Protein AF-Q2RUF2-F1 (afdb_monomer)

Solvent-accessible surface area (backbone atoms only — not comparable to full-atom values): 8646 Å² total; per-residue (Å²): 132,85,83,73,57,68,64,77,56,49,25,61,49,25,42,49,51,29,51,50,52,52,51,48,54,54,50,54,51,54,49,26,74,74,74,46,52,72,68,50,41,19,52,51,33,41,52,49,48,72,43,43,66,62,43,49,51,24,43,50,48,18,51,54,45,45,52,63,65,34,73,84,52,70,94,70,40,59,68,56,50,51,52,50,51,51,43,50,47,48,42,62,72,45,41,49,56,37,34,54,52,45,20,57,30,29,70,68,69,45,84,45,73,67,43,55,54,45,49,53,48,38,54,52,53,49,51,50,39,50,53,54,51,51,50,56,50,51,60,50,52,56,47,58,54,48,55,56,49,59,74,67,56,67,87,79,83,78,122

pLDDT: mean 86.15, std 14.42, range [39.19, 98.62]

Secondary structure (DSSP, 8-state):
-----THHHHHHHHHHHHHHHHHHHHHHHHHHHHH--HHHHHHHHHHHHHHHHHHHHHHHHHHHHHHHHHTT--TTHHHHHHHHHHHHHHIIIIIHHHHHHHHHHHHTT---HHHHHHHHHHHHHHHHHHHHHHHHHHHHHHHHHHHHHHTTS-GGGG-

Organism: Rhodospirillum rubrum (strain ATCC 11170 / ATH 1.1.1 / DSM 467 / LMG 4362 / NCIMB 8255 / S1) (NCBI:txid269796)

Radius of gyration: 19.68 Å; Cα contacts (8 Å, |Δi|>4): 108; chains: 1; bounding box: 59×32×52 Å

Mean predicted aligned error: 6.96 Å

Nearest PDB structures (foldseek):
  8tn1-assembly1_B  TM=7.640E-01  e=6.606E-02  synthetic construct
  8tn6-assembly1_C  TM=7.753E-01  e=7.651E-02  synthetic construct
  6egc-assembly1_A  TM=7.207E-01  e=4.685E-01  synthetic construct
  8uao-assembly1_B  TM=4.780E-01  e=1.846E+00  synthetic construct
  3ma9-assembly1_A  TM=4.553E-01  e=4.682E+00  Human immunodeficiency virus 1

Foldseek 3Di:
DDCPDVLVVLQCVLLVVLLVLLVCLLVLQVCCVVPNDLVSNLVSLVVNLVCLVVSCVSLVSNLVSVVVVCVVPPDPVVVLVVLSVLLVCLCPVQQNVLSVVLNVCSVVSNPDPVNVVSSVSNSVSSVSSSVSSVVSVVVVVVVVVVVVVVVVDDPPPPD

Sequence (159 aa):
MSHRSPLHRLHPLAGGLGLVTIVVFQLATVLVEAFGLPADIAAVKVAILWSLPVLILFLAGAGASGARLSQANQDMSALKAARMKVVAGNGLLILVPAAFFLAWKAEAQAFDFWFYAVQAVELGAGAVNLVLLARNMRDGLARTGRRQREAMTPPEALS

Structure (mmCIF, N/CA/C/O backbone):
data_AF-Q2RUF2-F1
#
_entry.id   AF-Q2RUF2-F1
#
loop_
_atom_site.group_PDB
_atom_site.id
_atom_site.type_symbol
_atom_site.label_atom_id
_atom_site.label_alt_id
_atom_site.label_comp_id
_atom_site.label_asym_id
_atom_site.label_entity_id
_atom_site.label_seq_id
_atom_site.pdbx_PDB_ins_code
_atom_site.Cartn_x
_atom_si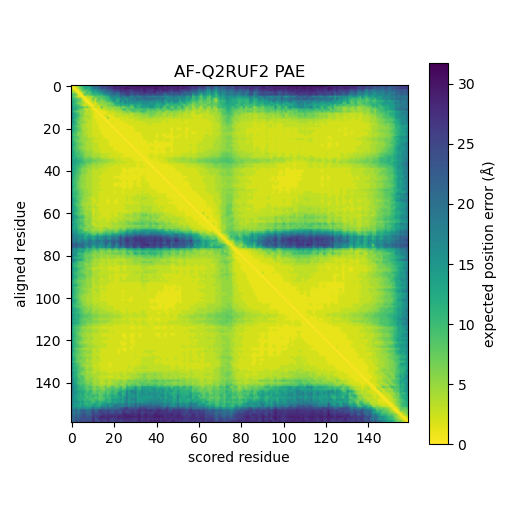te.Cartn_y
_atom_site.Cartn_z
_atom_site.occupancy
_atom_site.B_iso_or_equiv
_atom_site.auth_seq_id
_atom_site.auth_comp_id
_atom_site.auth_asym_id
_atom_site.auth_atom_id
_atom_site.pdbx_PDB_model_num
ATOM 1 N N . MET A 1 1 ? -9.994 19.279 33.482 1.00 39.19 1 MET A N 1
ATOM 2 C CA . MET A 1 1 ? -9.223 18.927 32.267 1.00 39.19 1 MET A CA 1
ATOM 3 C C . MET A 1 1 ? -9.237 17.411 32.106 1.00 39.19 1 MET A C 1
ATOM 5 O O . MET A 1 1 ? -8.562 16.728 32.861 1.00 39.19 1 MET A O 1
ATOM 9 N N . SER A 1 2 ? -10.061 16.849 31.214 1.00 43.84 2 SER A N 1
ATOM 10 C CA . SER A 1 2 ? -10.127 15.387 31.054 1.00 43.84 2 SER A CA 1
ATOM 11 C C . SER A 1 2 ? -8.822 14.870 30.435 1.00 43.84 2 SER A C 1
ATOM 13 O O . SER A 1 2 ? -8.553 15.161 29.264 1.00 43.84 2 SER A O 1
ATOM 15 N N . HIS A 1 3 ? -8.030 14.102 31.186 1.00 42.03 3 HIS A N 1
ATOM 16 C CA . HIS A 1 3 ? -6.896 13.337 30.661 1.00 42.03 3 HIS A CA 1
ATOM 17 C C . HIS A 1 3 ? -7.425 12.272 29.682 1.00 42.03 3 HIS A C 1
ATOM 19 O O . HIS A 1 3 ? -7.683 11.129 30.048 1.00 42.03 3 HIS A O 1
ATOM 25 N N . ARG A 1 4 ? -7.644 12.642 28.414 1.00 56.28 4 ARG A N 1
ATOM 26 C CA . ARG A 1 4 ? -7.881 11.652 27.355 1.00 56.28 4 ARG A CA 1
ATOM 27 C C . ARG A 1 4 ? -6.576 10.878 27.170 1.00 56.28 4 ARG A C 1
ATOM 29 O O . ARG A 1 4 ? -5.545 11.486 26.891 1.00 56.28 4 ARG A O 1
ATOM 36 N N . SER A 1 5 ? -6.619 9.562 27.359 1.00 62.22 5 SER A N 1
ATOM 37 C CA . SER A 1 5 ? -5.443 8.695 27.254 1.00 62.22 5 SER A CA 1
ATOM 38 C C . SER A 1 5 ? -4.756 8.843 25.882 1.00 62.22 5 SER A C 1
ATOM 40 O O . SER A 1 5 ? -5.439 9.044 24.868 1.00 62.22 5 SER A O 1
ATOM 42 N N . PRO A 1 6 ? -3.414 8.728 25.803 1.00 65.75 6 PRO A N 1
ATOM 43 C CA . PRO A 1 6 ? -2.666 8.880 24.547 1.00 65.75 6 PRO A CA 1
ATOM 44 C C . PRO A 1 6 ? -3.155 7.924 23.446 1.00 65.75 6 PRO A C 1
ATOM 46 O O . PRO A 1 6 ? -3.143 8.271 22.266 1.00 65.75 6 PRO A O 1
ATOM 49 N N . LEU A 1 7 ? -3.702 6.765 23.827 1.00 63.56 7 LEU A N 1
ATOM 50 C CA . LEU A 1 7 ? -4.296 5.768 22.930 1.00 63.56 7 LEU A CA 1
ATOM 51 C C . LEU A 1 7 ? -5.409 6.329 22.031 1.00 63.56 7 LEU A C 1
ATOM 53 O O . LEU A 1 7 ? -5.505 5.942 20.867 1.00 63.56 7 LEU A O 1
ATOM 57 N N . HIS A 1 8 ? -6.214 7.273 22.528 1.00 66.31 8 HIS A N 1
ATOM 58 C CA . HIS A 1 8 ? -7.322 7.849 21.761 1.00 66.31 8 HIS A CA 1
ATOM 59 C C . HIS A 1 8 ? -6.851 8.827 20.666 1.00 66.31 8 HIS A C 1
ATOM 61 O O . HIS A 1 8 ? -7.604 9.125 19.739 1.00 66.31 8 HIS A O 1
ATOM 67 N N . ARG A 1 9 ? -5.611 9.330 20.760 1.00 68.56 9 ARG A N 1
ATOM 68 C CA . ARG A 1 9 ? -4.967 10.159 19.723 1.00 68.56 9 ARG A CA 1
ATOM 69 C C . ARG A 1 9 ? -4.118 9.315 18.775 1.00 68.56 9 ARG A C 1
ATOM 71 O O . ARG A 1 9 ? -4.143 9.540 17.571 1.00 68.56 9 ARG A O 1
ATOM 78 N N . LEU A 1 10 ? -3.418 8.315 19.311 1.00 69.94 10 LEU A N 1
ATOM 79 C CA . LEU A 1 10 ? -2.533 7.440 18.540 1.00 69.94 10 LEU A CA 1
ATOM 80 C C . LEU A 1 10 ? -3.296 6.545 17.553 1.00 69.94 10 LEU A C 1
ATOM 82 O O . LEU A 1 10 ? -2.815 6.333 16.445 1.00 69.94 10 LEU A O 1
ATOM 86 N N . HIS A 1 11 ? -4.492 6.061 17.911 1.00 78.56 11 HIS A N 1
ATOM 87 C CA . HIS A 1 11 ? -5.291 5.203 17.028 1.00 78.56 11 HIS A CA 1
ATOM 88 C C . HIS A 1 11 ? -5.681 5.865 15.687 1.00 78.56 11 HIS A C 1
ATOM 90 O O . HIS A 1 11 ? -5.357 5.300 14.639 1.00 78.56 11 HIS A O 1
ATOM 96 N N . PRO A 1 12 ? -6.352 7.038 15.668 1.00 78.38 12 PRO A N 1
ATOM 97 C CA . PRO A 1 12 ? -6.721 7.688 14.410 1.00 78.38 12 PRO A CA 1
ATOM 98 C C . PRO A 1 12 ? -5.501 8.173 13.620 1.00 78.38 12 PRO A C 1
ATOM 100 O O . PRO A 1 12 ? -5.535 8.129 12.394 1.00 78.38 12 PRO A O 1
ATOM 103 N N . LEU A 1 13 ? -4.416 8.575 14.294 1.00 82.62 13 LEU A N 1
ATOM 104 C CA . LEU A 1 13 ? -3.170 8.966 13.629 1.00 82.62 13 LEU A CA 1
ATOM 105 C C . LEU A 1 13 ? -2.515 7.783 12.911 1.00 82.62 13 LEU A C 1
ATOM 107 O O . LEU A 1 13 ? -2.260 7.874 11.717 1.00 82.62 13 LEU A O 1
ATOM 111 N N . ALA A 1 14 ? -2.297 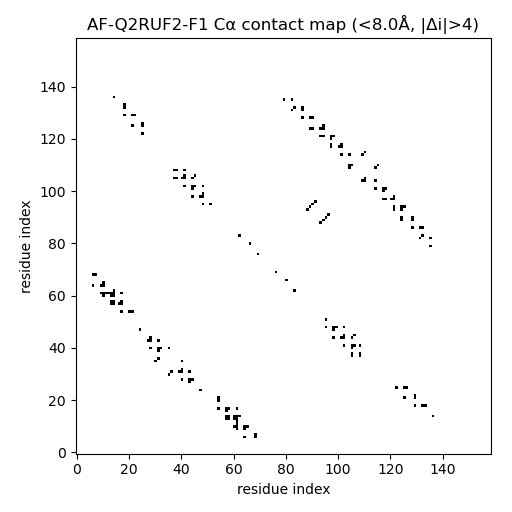6.659 13.598 1.00 83.38 14 ALA A N 1
ATOM 112 C CA . ALA A 1 14 ? -1.677 5.479 12.994 1.00 83.38 14 ALA A CA 1
ATOM 113 C C . ALA A 1 14 ? -2.521 4.920 11.835 1.00 83.38 14 ALA A C 1
ATOM 115 O O . ALA A 1 14 ? -1.989 4.594 10.776 1.00 83.38 14 ALA A O 1
ATOM 116 N N . GLY A 1 15 ? -3.847 4.858 12.014 1.00 84.88 15 GLY A N 1
ATOM 117 C CA . GLY A 1 15 ? -4.760 4.400 10.965 1.00 84.88 15 GLY A CA 1
ATOM 118 C C . GLY A 1 15 ? -4.802 5.341 9.759 1.00 84.88 15 GLY A C 1
ATOM 119 O O . GLY A 1 15 ? -4.778 4.874 8.622 1.00 84.88 15 GLY A O 1
ATOM 120 N N . GLY A 1 16 ? -4.828 6.655 10.003 1.00 88.94 16 GLY A N 1
ATOM 121 C CA . GLY A 1 16 ? -4.809 7.672 8.953 1.00 88.94 16 GLY A CA 1
ATOM 122 C C . GLY A 1 16 ? -3.500 7.674 8.167 1.00 88.94 16 GLY A C 1
ATOM 123 O O . GLY A 1 16 ? -3.536 7.645 6.941 1.00 88.94 16 GLY A O 1
ATOM 124 N N . LEU A 1 17 ? -2.356 7.629 8.858 1.00 91.19 17 LEU A N 1
ATOM 125 C CA . LEU A 1 17 ? -1.038 7.557 8.223 1.00 91.19 17 LEU A CA 1
ATOM 126 C C . LEU A 1 17 ? -0.900 6.300 7.364 1.00 91.19 17 LEU A C 1
ATOM 128 O O . LEU A 1 17 ? -0.525 6.408 6.202 1.00 91.19 17 LEU A O 1
ATOM 132 N N . GLY A 1 18 ? -1.291 5.131 7.882 1.00 91.94 18 GLY A N 1
ATOM 133 C CA . GLY A 1 18 ? -1.267 3.892 7.102 1.00 91.94 18 GLY A CA 1
ATOM 134 C C . GLY A 1 18 ? -2.126 3.968 5.834 1.00 91.94 18 GLY A C 1
ATOM 135 O O . GLY A 1 18 ? -1.688 3.544 4.766 1.00 91.94 18 GLY A O 1
ATOM 136 N N . LEU A 1 19 ? -3.326 4.555 5.920 1.00 92.94 19 LEU A N 1
ATOM 137 C CA . LEU A 1 19 ? -4.197 4.744 4.757 1.00 92.94 19 LEU A CA 1
ATOM 138 C C . LEU A 1 19 ? -3.581 5.697 3.723 1.00 92.94 19 LEU A C 1
ATOM 140 O O . LEU A 1 19 ? -3.582 5.380 2.536 1.00 92.94 19 LEU A O 1
ATOM 144 N N . VAL A 1 20 ? -3.043 6.838 4.164 1.00 95.38 20 VAL A N 1
ATOM 145 C CA . VAL A 1 20 ? -2.386 7.814 3.280 1.00 95.38 20 VAL A CA 1
ATOM 146 C C . VAL A 1 20 ? -1.186 7.183 2.581 1.00 95.38 20 VAL A C 1
ATOM 148 O O . VAL A 1 20 ? -1.061 7.319 1.369 1.00 95.38 20 VAL A O 1
ATOM 151 N N . THR A 1 21 ? -0.348 6.437 3.302 1.00 94.88 21 THR A N 1
ATOM 152 C CA . THR A 1 21 ? 0.795 5.729 2.710 1.00 94.88 21 THR A CA 1
ATOM 153 C C . THR A 1 21 ? 0.357 4.752 1.615 1.00 94.88 21 THR A C 1
ATOM 155 O O . THR A 1 21 ? 0.948 4.752 0.539 1.00 94.88 21 THR A O 1
ATOM 158 N N . ILE A 1 22 ? -0.712 3.975 1.829 1.00 94.69 22 ILE A N 1
ATOM 159 C CA . ILE A 1 22 ? -1.242 3.057 0.801 1.00 94.69 22 ILE A CA 1
ATOM 160 C C . ILE A 1 22 ? -1.747 3.821 -0.426 1.00 94.69 22 ILE A C 1
ATOM 162 O O . ILE A 1 22 ? -1.481 3.406 -1.553 1.00 94.69 22 ILE A O 1
ATOM 166 N N . VAL A 1 23 ? -2.458 4.937 -0.226 1.00 97.06 23 VAL A N 1
ATOM 167 C CA . VAL A 1 23 ? -2.908 5.797 -1.335 1.00 97.06 23 VAL A CA 1
ATOM 168 C C . VAL A 1 23 ? -1.712 6.305 -2.133 1.00 97.06 23 VAL A C 1
ATOM 170 O O . VAL A 1 23 ? -1.729 6.230 -3.358 1.00 97.06 23 VAL A O 1
ATOM 173 N N . VAL A 1 24 ? -0.668 6.777 -1.451 1.00 97.56 24 VAL A N 1
ATOM 174 C CA . VAL A 1 24 ? 0.556 7.262 -2.097 1.00 97.56 24 VAL A CA 1
ATOM 175 C C . VAL A 1 24 ? 1.229 6.150 -2.900 1.00 97.56 24 VAL A C 1
ATOM 177 O O . VAL A 1 24 ? 1.571 6.391 -4.051 1.00 97.56 24 VAL A O 1
ATOM 180 N N . PHE A 1 25 ? 1.366 4.934 -2.362 1.00 97.00 25 PHE A N 1
ATOM 181 C CA . PHE A 1 25 ? 1.968 3.812 -3.098 1.00 97.00 25 PHE A CA 1
ATOM 182 C C . PHE A 1 25 ? 1.169 3.436 -4.351 1.00 97.00 25 PHE A C 1
ATOM 184 O O . PHE A 1 25 ? 1.755 3.264 -5.422 1.00 97.00 25 PHE A O 1
ATOM 191 N N . GLN A 1 26 ? -0.162 3.362 -4.235 1.00 97.19 26 GLN A N 1
ATOM 192 C CA . GLN A 1 26 ? -1.043 3.082 -5.371 1.00 97.19 26 GLN A CA 1
ATOM 193 C C . GLN A 1 26 ? -0.946 4.169 -6.441 1.00 97.19 26 GLN A C 1
ATOM 195 O O . GLN A 1 26 ? -0.806 3.856 -7.620 1.00 97.19 26 GLN A O 1
ATOM 200 N N . LEU A 1 27 ? -1.011 5.443 -6.048 1.00 97.62 27 LEU A N 1
ATOM 201 C CA . LEU A 1 27 ? -0.931 6.552 -6.996 1.00 97.62 27 LEU A CA 1
ATOM 202 C C . LEU A 1 27 ? 0.447 6.637 -7.646 1.00 97.62 27 LEU A C 1
ATOM 204 O O . LEU A 1 27 ? 0.518 6.783 -8.859 1.00 97.62 27 LEU A O 1
ATOM 208 N N . ALA A 1 28 ? 1.526 6.501 -6.874 1.00 97.56 28 ALA A N 1
ATOM 209 C CA . ALA A 1 28 ? 2.885 6.501 -7.406 1.00 97.56 28 ALA A CA 1
ATOM 210 C C . ALA A 1 28 ? 3.070 5.390 -8.445 1.00 97.56 28 ALA A C 1
ATOM 212 O O . ALA A 1 28 ? 3.576 5.655 -9.531 1.00 97.56 28 ALA A O 1
ATOM 213 N N . THR A 1 29 ? 2.586 4.180 -8.147 1.00 97.25 29 THR A N 1
ATOM 214 C CA . THR A 1 29 ? 2.613 3.056 -9.090 1.00 97.25 29 THR A CA 1
ATOM 215 C C . THR A 1 29 ? 1.808 3.351 -10.356 1.00 97.25 29 THR A C 1
ATOM 217 O O . THR A 1 29 ? 2.326 3.196 -11.455 1.00 97.25 29 THR A O 1
ATOM 220 N N . VAL A 1 30 ? 0.556 3.804 -10.235 1.00 97.81 30 VAL A N 1
ATOM 221 C CA . VAL A 1 30 ? -0.287 4.094 -11.410 1.00 97.81 30 VAL A CA 1
ATOM 222 C C . VAL A 1 30 ? 0.311 5.207 -12.271 1.00 97.81 30 VAL A C 1
ATOM 22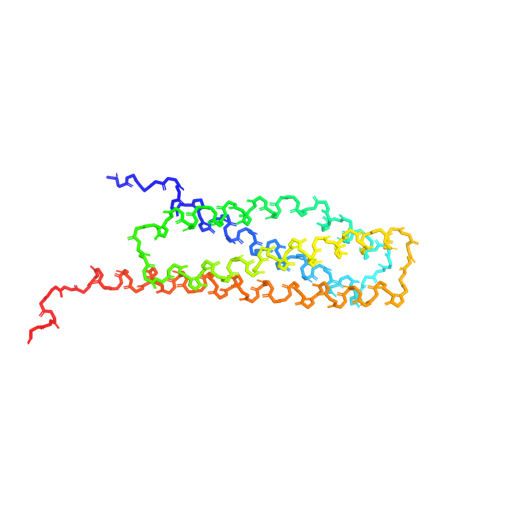4 O O . VAL A 1 30 ? 0.309 5.103 -13.493 1.00 97.81 30 VAL A O 1
ATOM 227 N N . LEU A 1 31 ? 0.829 6.267 -11.648 1.00 98.06 31 LEU A N 1
ATOM 228 C CA . LEU A 1 31 ? 1.410 7.398 -12.367 1.00 98.06 31 LEU A CA 1
ATOM 229 C C . LEU A 1 31 ? 2.697 7.006 -13.093 1.00 98.06 31 LEU A C 1
ATOM 231 O O . LEU A 1 31 ? 2.871 7.386 -14.248 1.00 98.06 31 LEU A O 1
ATOM 235 N N . VAL A 1 32 ? 3.580 6.242 -12.446 1.00 97.75 32 VAL A N 1
ATOM 236 C CA . VAL A 1 32 ? 4.847 5.848 -13.068 1.00 97.75 32 VAL A CA 1
ATOM 237 C C . VAL A 1 32 ? 4.651 4.822 -14.183 1.00 97.75 32 VAL A C 1
ATOM 239 O O . VAL A 1 32 ? 5.341 4.893 -15.189 1.00 97.75 32 VAL A O 1
ATOM 242 N N . GLU A 1 33 ? 3.670 3.929 -14.064 1.00 95.00 33 GLU A N 1
ATOM 243 C CA . GLU A 1 33 ? 3.310 2.993 -15.140 1.00 95.00 33 GLU A CA 1
ATOM 244 C C . GLU A 1 33 ? 2.646 3.711 -16.328 1.00 95.00 33 GLU A C 1
ATOM 246 O O . GLU A 1 33 ? 2.815 3.302 -17.473 1.00 95.00 33 GLU A O 1
ATOM 251 N N . ALA A 1 34 ? 1.891 4.788 -16.080 1.00 96.44 34 ALA A N 1
ATOM 252 C CA . ALA A 1 34 ? 1.204 5.532 -17.137 1.00 96.44 34 ALA A CA 1
ATOM 253 C C . ALA A 1 34 ? 2.108 6.530 -17.880 1.00 96.44 34 ALA A C 1
ATOM 255 O O . ALA A 1 34 ? 1.884 6.787 -19.063 1.00 96.44 34 ALA A O 1
ATOM 256 N N . PHE A 1 35 ? 3.088 7.124 -17.191 1.00 97.00 35 PHE A N 1
ATOM 257 C CA . PHE A 1 35 ? 3.851 8.267 -17.711 1.00 97.00 35 PHE A CA 1
ATOM 258 C C . PHE A 1 35 ? 5.371 8.157 -17.542 1.00 97.00 35 PHE A C 1
ATOM 260 O O . PHE A 1 35 ? 6.096 8.977 -18.104 1.00 97.00 35 PHE A O 1
ATOM 267 N N . GLY A 1 36 ? 5.855 7.215 -16.735 1.00 94.81 36 GLY A N 1
ATOM 268 C CA . GLY A 1 36 ? 7.262 7.104 -16.366 1.00 94.81 36 GLY A CA 1
ATOM 269 C C . GLY A 1 36 ? 8.099 6.311 -17.363 1.00 94.81 36 GLY A C 1
ATOM 270 O O . GLY A 1 36 ? 7.594 5.575 -18.214 1.00 94.81 36 GLY A O 1
ATOM 271 N N . LEU A 1 37 ? 9.415 6.449 -17.228 1.00 96.56 37 LEU A N 1
ATOM 272 C CA . LEU A 1 37 ? 10.389 5.612 -17.914 1.00 96.56 37 LEU A CA 1
ATOM 273 C C . LEU A 1 37 ? 10.663 4.328 -17.109 1.00 96.56 37 LEU A C 1
ATOM 275 O O . LEU A 1 37 ? 10.432 4.291 -15.898 1.00 96.56 37 LEU A O 1
ATOM 279 N N . PRO A 1 38 ? 11.244 3.287 -17.731 1.00 95.56 38 PRO A N 1
ATOM 280 C CA . PRO A 1 38 ? 11.653 2.059 -17.040 1.00 95.56 38 PRO A CA 1
ATOM 281 C C . PRO A 1 38 ? 12.480 2.277 -15.757 1.00 95.56 38 PRO A C 1
ATOM 283 O O . PRO A 1 38 ? 12.316 1.560 -14.768 1.00 95.56 38 PRO A O 1
ATOM 286 N N . ALA A 1 39 ? 13.340 3.299 -15.741 1.00 96.56 39 ALA A N 1
ATOM 287 C CA . ALA A 1 39 ? 14.122 3.674 -14.563 1.00 96.56 39 ALA A CA 1
ATOM 288 C C . ALA A 1 39 ? 13.254 4.256 -13.432 1.00 96.56 39 ALA A C 1
ATOM 290 O O . ALA A 1 39 ? 13.495 3.960 -12.261 1.00 96.56 39 ALA A O 1
ATOM 291 N N . ASP A 1 40 ? 12.219 5.030 -13.771 1.00 97.50 40 ASP A N 1
ATOM 292 C CA . ASP A 1 40 ? 11.288 5.595 -12.791 1.00 97.50 40 ASP A CA 1
ATOM 293 C C . ASP A 1 40 ? 10.452 4.485 -12.149 1.00 97.50 40 ASP A C 1
ATOM 295 O O . ASP A 1 40 ? 10.273 4.467 -10.929 1.00 97.50 40 ASP A O 1
ATOM 299 N N . ILE A 1 41 ? 9.983 3.519 -12.953 1.00 97.44 41 ILE A N 1
ATOM 300 C CA . ILE A 1 41 ? 9.231 2.359 -12.454 1.00 97.44 41 ILE A CA 1
ATOM 301 C C . ILE A 1 41 ? 10.092 1.586 -11.449 1.00 97.44 41 ILE A C 1
ATOM 303 O O . ILE A 1 41 ? 9.637 1.297 -10.341 1.00 97.44 41 ILE A O 1
ATOM 307 N N . ALA A 1 42 ? 11.354 1.312 -11.794 1.00 97.88 42 ALA A N 1
ATOM 308 C CA . ALA A 1 42 ? 12.292 0.651 -10.891 1.00 97.88 42 ALA A CA 1
ATOM 309 C C . ALA A 1 42 ? 12.489 1.431 -9.586 1.00 97.88 42 ALA A C 1
ATOM 311 O O . ALA A 1 42 ? 12.345 0.858 -8.504 1.00 97.88 42 ALA A O 1
ATOM 312 N N . ALA A 1 43 ? 12.721 2.744 -9.673 1.00 98.12 43 ALA A N 1
ATOM 313 C CA . ALA A 1 43 ? 12.877 3.598 -8.501 1.00 98.12 43 ALA A CA 1
ATOM 314 C C . ALA A 1 43 ? 11.642 3.554 -7.585 1.00 98.12 43 ALA A C 1
ATOM 316 O O . ALA A 1 43 ? 11.778 3.402 -6.369 1.00 98.12 43 ALA A O 1
ATOM 317 N N . VAL A 1 44 ? 10.432 3.618 -8.152 1.00 98.25 44 VAL A N 1
ATOM 318 C CA . VAL A 1 44 ? 9.179 3.541 -7.387 1.00 98.25 44 VAL A CA 1
ATOM 319 C C . VAL A 1 44 ? 8.996 2.165 -6.743 1.00 98.25 44 VAL A C 1
ATOM 321 O O . VAL A 1 44 ? 8.662 2.100 -5.559 1.00 98.25 44 VAL A O 1
ATOM 324 N N . LYS A 1 45 ? 9.239 1.060 -7.461 1.00 98.06 45 LYS A N 1
ATOM 325 C CA . LYS A 1 45 ? 9.083 -0.296 -6.900 1.00 98.06 45 LYS A CA 1
ATOM 326 C C . LYS A 1 45 ? 10.058 -0.570 -5.761 1.00 98.06 45 LYS A C 1
ATOM 328 O O . LYS A 1 45 ? 9.649 -1.103 -4.727 1.00 98.06 45 LYS A O 1
ATOM 333 N N . VAL A 1 46 ? 11.304 -0.129 -5.902 1.00 98.00 46 VAL A N 1
ATOM 334 C CA . VAL A 1 46 ? 12.316 -0.215 -4.842 1.00 98.00 46 VAL A CA 1
ATOM 335 C C . VAL A 1 46 ? 11.932 0.667 -3.650 1.00 98.00 46 VAL A C 1
ATOM 337 O O . VAL A 1 46 ? 11.957 0.203 -2.508 1.00 98.00 46 VAL A O 1
ATOM 340 N N . ALA A 1 47 ? 11.502 1.910 -3.886 1.00 98.00 47 ALA A N 1
ATOM 341 C CA . ALA A 1 47 ? 11.079 2.815 -2.816 1.00 98.00 47 ALA A CA 1
ATOM 342 C C . ALA A 1 47 ? 9.877 2.269 -2.027 1.00 98.00 47 ALA A C 1
ATOM 344 O O . ALA A 1 47 ? 9.867 2.337 -0.794 1.00 98.00 47 ALA A O 1
ATOM 345 N N . ILE A 1 48 ? 8.884 1.692 -2.714 1.00 97.62 48 ILE A N 1
ATOM 346 C CA . ILE A 1 48 ? 7.734 1.040 -2.075 1.00 97.62 48 ILE A CA 1
ATOM 347 C C . ILE A 1 48 ? 8.207 -0.134 -1.219 1.00 97.62 48 ILE A C 1
ATOM 349 O O . ILE A 1 48 ? 7.846 -0.191 -0.042 1.00 97.62 48 ILE A O 1
ATOM 353 N N . LEU A 1 49 ? 9.048 -1.021 -1.767 1.00 98.00 49 LEU A N 1
ATOM 354 C CA . LEU A 1 49 ? 9.583 -2.179 -1.047 1.00 98.00 49 LEU A CA 1
ATOM 355 C C . LEU A 1 49 ? 10.270 -1.766 0.264 1.00 98.00 49 LEU A C 1
ATOM 357 O O . LEU A 1 49 ? 9.935 -2.291 1.328 1.00 98.00 49 LEU A O 1
ATOM 361 N N . TRP A 1 50 ? 11.166 -0.779 0.213 1.00 97.75 50 TRP A N 1
ATOM 362 C CA . TRP A 1 50 ? 11.872 -0.285 1.402 1.00 97.75 50 TRP A CA 1
ATOM 363 C C . TRP A 1 50 ? 10.977 0.475 2.383 1.00 97.75 50 TRP A C 1
ATOM 365 O O . TRP A 1 50 ? 11.294 0.559 3.570 1.00 97.75 50 TRP A O 1
ATOM 375 N N . SER A 1 51 ? 9.835 0.982 1.925 1.00 96.50 51 SER A N 1
ATOM 376 C CA . SER A 1 51 ? 8.860 1.669 2.774 1.00 96.50 51 SER A CA 1
ATOM 377 C C . SER A 1 51 ? 7.853 0.715 3.438 1.00 96.50 51 SER A C 1
ATOM 379 O O . SER A 1 51 ? 7.165 1.114 4.385 1.00 96.50 51 SER A O 1
ATOM 381 N N . LEU A 1 52 ? 7.764 -0.552 3.003 1.00 94.81 52 LEU A N 1
ATOM 382 C CA . LEU A 1 52 ? 6.835 -1.540 3.569 1.00 94.81 52 LEU A CA 1
ATOM 383 C C . LEU A 1 52 ? 6.981 -1.747 5.085 1.00 94.81 52 LEU A C 1
ATOM 385 O O . LEU A 1 52 ? 5.943 -1.791 5.748 1.00 94.81 52 LEU A O 1
ATOM 389 N N . PRO A 1 53 ? 8.186 -1.833 5.688 1.00 95.19 53 PRO A N 1
ATOM 390 C CA . PRO A 1 53 ? 8.311 -1.997 7.137 1.00 95.19 53 PRO A CA 1
ATOM 391 C C . PRO A 1 53 ? 7.633 -0.867 7.919 1.00 95.19 53 PRO A C 1
ATOM 393 O O . PRO A 1 53 ? 6.921 -1.122 8.890 1.00 95.19 53 PRO A O 1
ATOM 396 N N . VAL A 1 54 ? 7.781 0.380 7.462 1.00 93.44 54 VAL A N 1
ATOM 397 C CA . VAL A 1 54 ? 7.149 1.552 8.088 1.00 93.44 54 VAL A CA 1
ATOM 398 C C . VAL A 1 54 ? 5.626 1.480 7.961 1.00 93.44 54 VAL A C 1
ATOM 400 O O . VAL A 1 54 ? 4.912 1.692 8.944 1.00 93.44 54 VAL A O 1
ATOM 403 N N . LEU A 1 55 ? 5.114 1.108 6.783 1.00 92.81 55 LEU A N 1
ATOM 404 C CA . LEU A 1 55 ? 3.679 0.894 6.580 1.00 92.81 55 LEU A CA 1
ATOM 405 C C . LEU A 1 55 ? 3.134 -0.212 7.498 1.00 92.81 55 LEU A C 1
ATOM 407 O O . LEU A 1 55 ? 2.094 -0.031 8.136 1.00 92.81 55 LEU A O 1
ATOM 411 N N . ILE A 1 56 ? 3.839 -1.342 7.598 1.00 92.31 56 ILE A N 1
ATOM 412 C CA . ILE A 1 56 ? 3.461 -2.461 8.470 1.00 92.31 56 ILE A CA 1
ATOM 413 C C . ILE A 1 56 ? 3.377 -1.989 9.924 1.00 92.31 56 ILE A C 1
ATOM 415 O O . ILE A 1 56 ? 2.403 -2.315 10.603 1.00 92.31 56 ILE A O 1
ATOM 419 N N . LEU A 1 57 ? 4.326 -1.171 10.394 1.00 90.69 57 LEU A N 1
ATOM 420 C CA . LEU A 1 57 ? 4.286 -0.598 11.743 1.00 90.69 57 LEU A CA 1
ATOM 421 C C . LEU A 1 57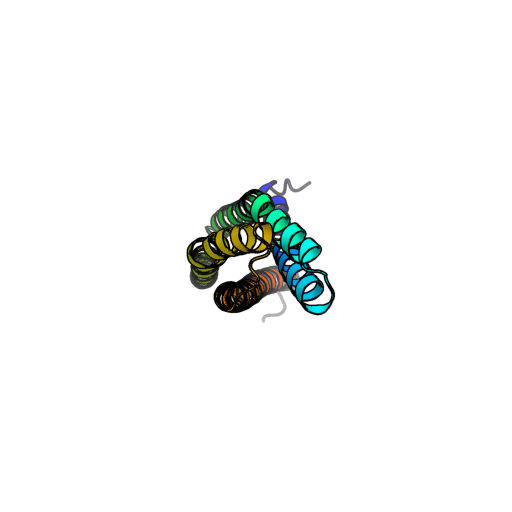 ? 3.061 0.301 11.962 1.00 90.69 57 LEU A C 1
ATOM 423 O O . LEU A 1 57 ? 2.394 0.176 12.994 1.00 90.69 57 LEU A O 1
ATOM 427 N N . PHE A 1 58 ? 2.712 1.162 11.001 1.00 90.25 58 PHE A N 1
ATOM 428 C CA . PHE A 1 58 ? 1.508 1.995 11.100 1.00 90.25 58 PHE A CA 1
ATOM 429 C C . PHE A 1 58 ? 0.229 1.158 11.163 1.00 90.25 58 PHE A C 1
ATOM 431 O O . PHE A 1 58 ? -0.613 1.384 12.038 1.00 90.25 58 PHE A O 1
ATOM 438 N N . LEU A 1 59 ? 0.091 0.154 10.295 1.00 89.19 59 LEU A N 1
ATOM 439 C CA . LEU A 1 59 ? -1.091 -0.710 10.265 1.00 89.19 59 LEU A CA 1
ATOM 440 C C . LEU A 1 59 ? -1.181 -1.612 11.502 1.00 89.19 59 LEU A C 1
ATOM 442 O O . LEU A 1 59 ? -2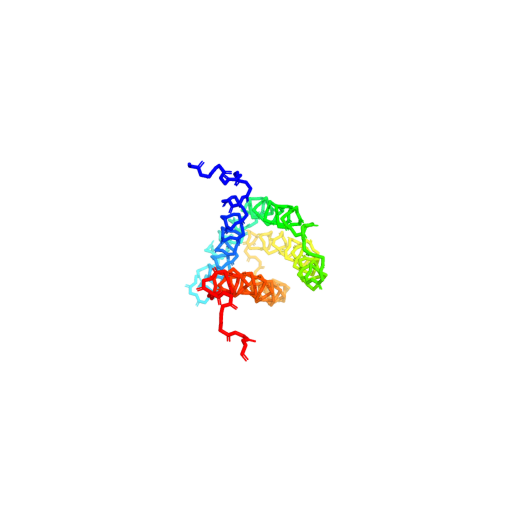.263 -1.747 12.079 1.00 89.19 59 LEU A O 1
ATOM 446 N N . ALA A 1 60 ? -0.062 -2.178 11.958 1.00 88.06 60 ALA A N 1
ATOM 447 C CA . ALA A 1 60 ? -0.002 -2.977 13.180 1.00 88.06 60 ALA A CA 1
ATOM 448 C C . ALA A 1 60 ? -0.351 -2.128 14.411 1.00 88.06 60 ALA A C 1
ATOM 450 O O . ALA A 1 60 ? -1.174 -2.537 15.233 1.00 88.06 60 ALA A O 1
ATOM 451 N N . GLY A 1 61 ? 0.197 -0.913 14.504 1.00 86.19 61 GLY A N 1
ATOM 452 C CA . GLY A 1 61 ? -0.134 0.049 15.553 1.00 86.19 61 GLY A CA 1
ATOM 453 C C . GLY A 1 61 ? -1.613 0.442 15.539 1.00 86.19 61 GLY A C 1
ATOM 454 O O . GLY A 1 61 ? -2.269 0.439 16.586 1.00 86.19 61 GLY A O 1
ATOM 455 N N . ALA A 1 62 ? -2.179 0.713 14.360 1.00 85.44 62 ALA A N 1
ATOM 456 C CA . ALA A 1 62 ? -3.600 1.013 14.189 1.00 85.44 62 ALA A CA 1
ATOM 457 C C . ALA A 1 62 ? -4.496 -0.175 14.584 1.00 85.44 62 ALA A C 1
ATOM 459 O O . ALA A 1 62 ? -5.495 0.008 15.288 1.00 85.44 62 ALA A O 1
ATOM 460 N N . GLY A 1 63 ? -4.121 -1.391 14.180 1.00 83.94 63 GLY A N 1
ATOM 461 C CA . GLY A 1 63 ? -4.821 -2.629 14.513 1.00 83.94 63 GLY A CA 1
ATOM 462 C C . GLY A 1 63 ? -4.798 -2.925 16.013 1.00 83.94 63 GLY A C 1
ATOM 463 O O . GLY A 1 63 ? -5.855 -3.117 16.616 1.00 83.94 63 GLY A O 1
ATOM 464 N N . ALA A 1 64 ? -3.619 -2.884 16.637 1.00 84.00 64 ALA A N 1
ATOM 465 C CA . ALA A 1 64 ? -3.442 -3.155 18.063 1.00 84.00 64 ALA A CA 1
ATOM 466 C C . ALA A 1 64 ? -4.140 -2.109 18.946 1.00 84.00 64 ALA A C 1
ATOM 468 O O . ALA A 1 64 ? -4.866 -2.461 19.880 1.00 84.00 64 ALA A O 1
ATOM 469 N N . SER A 1 65 ? -3.972 -0.819 18.635 1.00 82.19 65 SER A N 1
ATOM 470 C CA . SER A 1 65 ? -4.659 0.263 19.356 1.00 82.19 65 SER A CA 1
ATOM 471 C C . SER A 1 65 ? -6.178 0.187 19.185 1.00 82.19 65 SER A C 1
ATOM 473 O O . SER A 1 65 ? -6.911 0.363 20.158 1.00 82.19 65 SER A O 1
ATOM 475 N N . GLY A 1 66 ? -6.657 -0.149 17.983 1.00 78.12 66 GLY A N 1
ATOM 476 C CA . GLY A 1 66 ? -8.080 -0.312 17.692 1.00 78.12 66 GLY A CA 1
ATOM 477 C C . GLY A 1 66 ? -8.707 -1.503 18.412 1.00 78.12 66 GLY A C 1
ATOM 478 O O . GLY A 1 66 ? -9.815 -1.381 18.934 1.00 78.12 66 GLY A O 1
ATOM 479 N N . ALA A 1 67 ? -7.992 -2.628 18.490 1.00 78.94 67 ALA A N 1
ATOM 480 C CA . ALA A 1 67 ? -8.429 -3.805 19.233 1.00 78.94 67 ALA A CA 1
ATOM 481 C C . ALA A 1 67 ? -8.593 -3.484 20.726 1.00 78.94 67 ALA A C 1
ATOM 483 O O . ALA A 1 67 ? -9.657 -3.745 21.287 1.00 78.94 67 ALA A O 1
ATOM 484 N N . ARG A 1 68 ? -7.597 -2.824 21.337 1.00 79.81 68 ARG A N 1
ATOM 485 C CA . ARG A 1 68 ? -7.651 -2.382 22.744 1.00 79.81 68 ARG A CA 1
ATOM 486 C C . ARG A 1 68 ? -8.820 -1.428 23.013 1.00 79.81 68 ARG A C 1
ATOM 488 O O . ARG A 1 68 ? -9.518 -1.597 24.003 1.00 79.81 68 ARG A O 1
ATOM 495 N N . LEU A 1 69 ? -9.085 -0.474 22.114 1.00 73.12 69 LEU A N 1
ATOM 496 C CA . LEU A 1 69 ? -10.220 0.453 22.246 1.00 73.12 69 LEU A CA 1
ATOM 497 C C . LEU A 1 69 ? -11.588 -0.238 22.089 1.00 73.12 69 LEU A C 1
ATOM 499 O O . LEU A 1 69 ? -12.586 0.241 22.625 1.00 73.12 69 LEU A O 1
ATOM 503 N N . SER A 1 70 ? -11.647 -1.351 21.351 1.00 69.38 70 SER A N 1
ATOM 504 C CA . SER A 1 70 ? -12.890 -2.093 21.098 1.00 69.38 70 SER A CA 1
ATOM 505 C C . SER A 1 70 ? -13.297 -3.053 22.217 1.00 69.38 70 SER A C 1
ATOM 507 O O . SER A 1 70 ? -14.469 -3.403 22.290 1.00 69.38 70 SER A O 1
ATOM 509 N N . GLN A 1 71 ? -12.385 -3.424 23.126 1.00 65.56 71 GLN A N 1
ATOM 510 C CA . GLN A 1 71 ? -12.695 -4.324 24.252 1.00 65.56 71 GLN A CA 1
ATOM 511 C C . GLN A 1 71 ? -13.790 -3.770 25.182 1.00 65.56 71 GLN A C 1
ATOM 513 O O . GLN A 1 71 ? -14.462 -4.537 25.860 1.00 65.56 71 GLN A O 1
ATOM 518 N N . ALA A 1 72 ? -14.034 -2.456 25.157 1.00 60.16 72 ALA A N 1
ATOM 519 C CA . ALA A 1 72 ? -15.115 -1.814 25.901 1.00 60.16 72 ALA A CA 1
ATOM 520 C C . ALA A 1 72 ? -16.506 -1.894 25.223 1.00 60.16 72 ALA A C 1
ATOM 522 O O . ALA A 1 72 ? -17.474 -1.432 25.815 1.00 60.16 72 ALA A O 1
ATOM 523 N N . ASN A 1 73 ? -16.635 -2.390 23.980 1.00 58.56 73 ASN A N 1
ATOM 524 C CA . ASN A 1 73 ? -17.913 -2.484 23.247 1.00 58.56 73 ASN A CA 1
ATOM 525 C C . ASN A 1 73 ? -17.915 -3.686 22.275 1.00 58.56 73 ASN A C 1
ATOM 527 O O . ASN A 1 73 ? -17.331 -3.614 21.189 1.00 58.56 73 ASN A O 1
ATOM 531 N N . GLN A 1 74 ? -18.575 -4.783 22.658 1.00 53.41 74 GLN A N 1
ATOM 532 C CA . GLN A 1 74 ? -18.362 -6.117 22.075 1.00 53.41 74 GLN A CA 1
ATOM 533 C C . GLN A 1 74 ? -19.053 -6.355 20.713 1.00 53.41 74 GLN A C 1
ATOM 535 O O . GLN A 1 74 ? -18.421 -6.903 19.803 1.00 53.41 74 GLN A O 1
ATOM 540 N N . ASP A 1 75 ? -20.279 -5.865 20.512 1.00 52.22 75 ASP A N 1
ATOM 541 C CA . ASP A 1 75 ? -21.201 -6.383 19.476 1.00 52.22 75 ASP A CA 1
ATOM 542 C C . ASP A 1 75 ? -20.834 -6.082 18.015 1.00 52.22 75 ASP A C 1
ATOM 544 O O . ASP A 1 75 ? -21.318 -6.724 17.087 1.00 52.22 75 ASP A O 1
ATOM 548 N N . MET A 1 76 ? -19.943 -5.121 17.766 1.00 54.81 76 MET A N 1
ATOM 549 C CA . MET A 1 76 ? -19.603 -4.690 16.401 1.00 54.81 76 MET A CA 1
ATOM 550 C C . MET A 1 76 ? -18.090 -4.632 16.152 1.00 54.81 76 MET A C 1
ATOM 552 O O . MET A 1 76 ? -17.627 -3.987 15.200 1.00 54.81 76 MET A O 1
ATOM 556 N N . SER A 1 77 ? -17.333 -5.320 17.019 1.00 62.88 77 SER A N 1
ATOM 557 C CA . SER A 1 77 ? -15.891 -5.569 16.906 1.00 62.88 77 SER A CA 1
ATOM 558 C C . SER A 1 77 ? -15.577 -6.676 15.888 1.00 62.88 77 SER A C 1
ATOM 560 O O . SER A 1 77 ? -14.581 -6.575 15.174 1.00 62.88 77 SER A O 1
ATOM 562 N N . ALA A 1 78 ? -16.462 -7.669 15.734 1.00 72.69 78 ALA A N 1
ATOM 563 C CA . ALA A 1 78 ? -16.217 -8.866 14.928 1.00 72.69 78 ALA A CA 1
ATOM 564 C C . ALA A 1 78 ? -16.067 -8.576 13.425 1.00 72.69 78 ALA A C 1
ATOM 566 O O . ALA A 1 78 ? -15.085 -8.995 12.817 1.00 72.69 78 ALA A O 1
ATOM 567 N N . LEU A 1 79 ? -16.975 -7.791 12.826 1.00 76.12 79 LEU A N 1
ATOM 568 C CA . LEU A 1 79 ? -16.879 -7.408 11.406 1.00 76.12 79 LEU A CA 1
ATOM 569 C C . LEU A 1 79 ? -15.630 -6.560 11.120 1.00 76.12 79 LEU A C 1
ATOM 571 O O . LEU A 1 79 ? -14.966 -6.744 10.099 1.00 76.12 79 LEU A O 1
ATOM 575 N N . LYS A 1 80 ? -15.281 -5.646 12.035 1.00 78.38 80 LYS A N 1
ATOM 576 C CA . LYS A 1 80 ? -14.079 -4.808 11.917 1.00 78.38 80 LYS A CA 1
ATOM 577 C C . LYS A 1 80 ? -12.807 -5.652 12.043 1.00 78.38 80 LYS A C 1
ATOM 579 O O . LYS A 1 80 ? -11.879 -5.476 11.255 1.00 78.38 80 LYS A O 1
ATOM 584 N N . ALA A 1 81 ? -12.782 -6.595 12.983 1.00 79.25 81 ALA A N 1
ATOM 585 C CA . ALA A 1 81 ? -11.684 -7.536 13.165 1.00 79.25 81 ALA A CA 1
ATOM 586 C C . ALA A 1 81 ? -11.533 -8.475 11.960 1.00 79.25 81 ALA A C 1
ATOM 588 O O . ALA A 1 81 ? -10.417 -8.683 11.493 1.00 79.25 81 ALA A O 1
ATOM 589 N N . ALA A 1 82 ? -12.637 -8.984 11.406 1.00 85.25 82 ALA A N 1
ATOM 590 C CA . ALA A 1 82 ? -12.625 -9.815 10.205 1.00 85.25 82 ALA A CA 1
ATOM 591 C C . ALA A 1 82 ? -12.037 -9.060 9.004 1.00 85.25 82 ALA A C 1
ATOM 593 O O . ALA A 1 82 ? -11.114 -9.556 8.363 1.00 85.25 82 ALA A O 1
ATOM 594 N N . ARG A 1 83 ? -12.479 -7.818 8.755 1.00 88.44 83 ARG A N 1
ATOM 595 C CA . ARG A 1 83 ? -11.896 -6.972 7.698 1.00 88.44 83 ARG A CA 1
ATOM 596 C C . ARG A 1 83 ? -10.408 -6.715 7.923 1.00 88.44 83 ARG A C 1
ATOM 598 O O . ARG A 1 83 ? -9.647 -6.747 6.967 1.00 88.44 83 ARG A O 1
ATOM 605 N N . MET A 1 84 ? -9.981 -6.489 9.167 1.00 88.12 84 MET A N 1
ATOM 606 C CA . MET A 1 84 ? -8.562 -6.282 9.476 1.00 88.12 84 MET A CA 1
ATOM 607 C C . MET A 1 84 ? -7.721 -7.542 9.220 1.00 88.12 84 MET A C 1
ATOM 609 O O . MET A 1 84 ? -6.616 -7.428 8.699 1.00 88.12 84 MET A O 1
ATOM 613 N N . LYS A 1 85 ? -8.251 -8.739 9.511 1.00 89.06 85 LYS A N 1
ATOM 614 C CA . LYS A 1 85 ? -7.596 -10.011 9.159 1.00 89.06 85 LYS A CA 1
ATOM 615 C C . LYS A 1 85 ? -7.439 -10.165 7.647 1.00 89.06 85 LYS A C 1
ATOM 617 O O . LYS A 1 85 ? -6.367 -10.550 7.198 1.00 89.06 85 LYS A O 1
ATOM 622 N N . VAL A 1 86 ? -8.471 -9.820 6.872 1.00 93.38 86 VAL A N 1
ATOM 623 C CA . VAL A 1 86 ? -8.403 -9.843 5.400 1.00 93.38 86 VAL A CA 1
ATOM 624 C C . VAL A 1 86 ? -7.356 -8.852 4.887 1.00 93.38 86 VAL A C 1
ATOM 626 O O . VAL A 1 86 ? -6.525 -9.232 4.072 1.00 93.38 86 VAL A O 1
ATOM 629 N N . VAL A 1 87 ? -7.338 -7.618 5.404 1.00 93.06 87 VAL A N 1
ATOM 630 C CA . VAL A 1 87 ? -6.340 -6.599 5.025 1.00 93.06 87 VAL A CA 1
ATOM 631 C C . VAL A 1 87 ? -4.917 -7.069 5.328 1.00 93.06 87 VAL A C 1
ATOM 633 O O . VAL A 1 87 ? -4.036 -6.951 4.477 1.00 93.06 87 VAL A O 1
ATOM 636 N N . ALA A 1 88 ? -4.692 -7.627 6.520 1.00 91.06 88 ALA A N 1
ATOM 637 C CA . ALA A 1 88 ? -3.388 -8.141 6.926 1.00 91.06 88 ALA A CA 1
ATOM 638 C C . ALA A 1 88 ? -2.958 -9.349 6.081 1.00 91.06 88 ALA A C 1
ATOM 640 O O . ALA A 1 88 ? -1.816 -9.398 5.635 1.00 91.06 88 ALA A O 1
ATOM 641 N N . GLY A 1 89 ? -3.872 -10.288 5.819 1.00 94.50 89 GLY A N 1
ATOM 642 C CA . GLY A 1 89 ? -3.613 -11.450 4.970 1.00 94.50 89 GLY A CA 1
ATOM 643 C C . GLY A 1 89 ? -3.278 -11.052 3.533 1.00 94.50 89 GLY A C 1
ATOM 644 O O . GLY A 1 89 ? -2.258 -11.479 3.010 1.00 94.50 89 GLY A O 1
ATOM 645 N N . ASN A 1 90 ? -4.073 -10.172 2.922 1.00 95.56 90 ASN A N 1
ATOM 646 C CA . ASN A 1 90 ? -3.814 -9.653 1.578 1.00 95.56 90 ASN A CA 1
ATOM 647 C C . ASN A 1 90 ? -2.494 -8.860 1.518 1.00 95.56 90 ASN A C 1
ATOM 649 O O . ASN A 1 90 ? -1.710 -9.010 0.586 1.00 95.56 90 ASN A O 1
ATOM 653 N N . GLY A 1 91 ? -2.197 -8.072 2.556 1.00 93.88 91 GLY A N 1
ATOM 654 C CA . GLY A 1 91 ? -0.916 -7.379 2.690 1.00 93.88 91 GLY A CA 1
ATOM 655 C C . GLY A 1 91 ? 0.276 -8.336 2.736 1.00 93.88 91 GLY A C 1
ATOM 656 O O . GLY A 1 91 ? 1.197 -8.215 1.937 1.00 93.88 91 GLY A O 1
ATOM 657 N N . LEU A 1 92 ? 0.253 -9.301 3.653 1.00 94.94 92 LEU A N 1
ATOM 658 C CA . LEU A 1 92 ? 1.398 -10.168 3.923 1.00 94.94 92 LEU A CA 1
ATOM 659 C C . LEU A 1 92 ? 1.586 -11.274 2.879 1.00 94.94 92 LEU A C 1
ATOM 661 O O . LEU A 1 92 ? 2.719 -11.621 2.569 1.00 94.94 92 LEU A O 1
ATOM 665 N N . LEU A 1 93 ? 0.496 -11.842 2.360 1.00 96.81 93 LEU A N 1
ATOM 666 C CA . LEU A 1 93 ? 0.545 -13.019 1.485 1.00 96.81 93 LEU A CA 1
ATOM 667 C C . LEU A 1 93 ? 0.532 -12.669 -0.004 1.00 96.81 93 LEU A C 1
ATOM 669 O O . LEU A 1 93 ? 0.932 -13.502 -0.810 1.00 96.81 93 LEU A O 1
ATOM 673 N N . ILE A 1 94 ? 0.067 -11.471 -0.374 1.00 97.56 94 ILE A N 1
ATOM 674 C CA . ILE A 1 94 ? -0.034 -11.049 -1.779 1.00 97.56 94 ILE A CA 1
ATOM 675 C C . ILE A 1 94 ? 0.863 -9.838 -2.030 1.00 97.56 94 ILE A C 1
ATOM 677 O O . ILE A 1 94 ? 1.803 -9.931 -2.815 1.00 97.56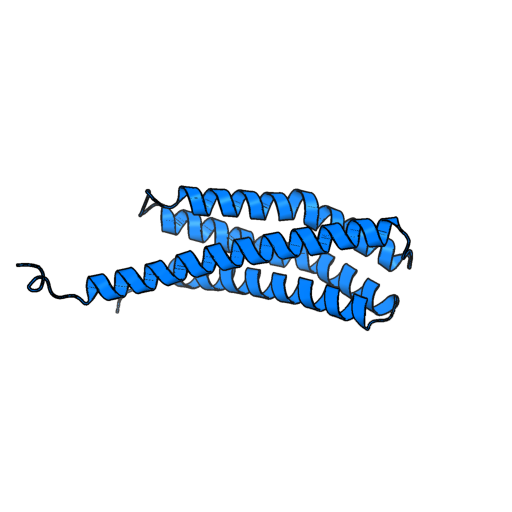 94 ILE A O 1
ATOM 681 N N . LEU A 1 95 ? 0.624 -8.719 -1.338 1.00 96.75 95 LEU A N 1
ATOM 682 C CA . LEU A 1 95 ? 1.319 -7.459 -1.635 1.00 96.75 95 LEU A CA 1
ATOM 683 C C . LEU A 1 95 ? 2.813 -7.492 -1.301 1.00 96.75 95 LEU A C 1
ATOM 685 O O . LEU A 1 95 ? 3.614 -7.019 -2.100 1.00 96.75 95 LEU A O 1
ATOM 689 N N . VAL A 1 96 ? 3.206 -8.056 -0.154 1.00 97.25 96 VAL A N 1
ATOM 690 C CA . VAL A 1 96 ? 4.624 -8.133 0.238 1.00 97.25 96 VAL A CA 1
ATOM 691 C C . VAL A 1 96 ? 5.431 -8.989 -0.756 1.00 97.25 96 VAL A C 1
ATOM 693 O O . VAL A 1 96 ? 6.404 -8.466 -1.298 1.00 97.25 96 VAL A O 1
ATOM 696 N N . PRO A 1 97 ? 5.047 -10.243 -1.081 1.00 98.06 97 PRO A N 1
ATOM 697 C CA . PRO A 1 97 ? 5.751 -11.029 -2.096 1.00 98.06 97 PRO A CA 1
ATOM 698 C C . PRO A 1 97 ? 5.762 -10.361 -3.474 1.00 98.06 97 PRO A C 1
ATOM 700 O O . PRO A 1 97 ? 6.795 -10.366 -4.143 1.00 98.06 97 PRO A O 1
ATOM 703 N N . ALA A 1 98 ? 4.643 -9.748 -3.882 1.00 98.25 98 ALA A N 1
ATOM 704 C CA . ALA A 1 98 ? 4.566 -9.023 -5.147 1.00 98.25 98 ALA A CA 1
ATOM 705 C C . ALA A 1 98 ? 5.551 -7.847 -5.187 1.00 98.25 98 ALA A C 1
ATOM 707 O O . ALA A 1 98 ? 6.260 -7.692 -6.175 1.00 98.25 98 ALA A O 1
ATOM 708 N N . ALA A 1 99 ? 5.664 -7.064 -4.110 1.00 97.88 99 ALA A N 1
ATOM 709 C CA . ALA A 1 99 ? 6.596 -5.942 -4.037 1.00 97.88 99 ALA A CA 1
ATOM 710 C C . ALA A 1 99 ? 8.061 -6.388 -4.173 1.00 97.88 99 ALA A C 1
ATOM 712 O O . ALA A 1 99 ? 8.813 -5.764 -4.919 1.00 97.88 99 ALA A O 1
ATOM 713 N N . PHE A 1 100 ? 8.455 -7.485 -3.514 1.00 98.50 100 PHE A N 1
ATOM 714 C CA . PHE A 1 100 ? 9.794 -8.063 -3.684 1.00 98.50 100 PHE A CA 1
ATOM 715 C C . PHE A 1 100 ? 10.044 -8.500 -5.130 1.00 98.50 100 PHE A C 1
ATOM 717 O O . PHE A 1 100 ? 11.071 -8.149 -5.711 1.00 98.50 100 PHE A O 1
ATOM 724 N N . PHE A 1 101 ? 9.102 -9.240 -5.723 1.00 98.62 101 PHE A N 1
ATOM 725 C CA . PHE A 1 101 ? 9.226 -9.720 -7.099 1.00 98.62 101 PHE A CA 1
ATOM 726 C C . PHE A 1 101 ? 9.317 -8.571 -8.111 1.00 98.62 101 PHE A C 1
ATOM 728 O O . PHE A 1 101 ? 10.183 -8.583 -8.985 1.00 98.62 101 PHE A O 1
ATOM 735 N N . LEU A 1 102 ? 8.444 -7.569 -7.981 1.00 98.38 102 LEU A N 1
ATOM 736 C CA . LEU A 1 102 ? 8.378 -6.421 -8.883 1.00 98.38 102 LEU A CA 1
ATOM 737 C C . LEU A 1 102 ? 9.615 -5.534 -8.763 1.00 98.38 102 LEU A C 1
ATOM 739 O O . LEU A 1 102 ? 10.141 -5.115 -9.788 1.00 98.38 102 LEU A O 1
ATOM 743 N N . ALA A 1 103 ? 10.110 -5.281 -7.548 1.00 98.06 103 ALA A N 1
ATOM 744 C CA . ALA A 1 103 ? 11.346 -4.525 -7.355 1.00 98.06 103 ALA A CA 1
ATOM 745 C C . ALA A 1 103 ? 12.544 -5.247 -7.987 1.00 98.06 103 ALA A C 1
ATOM 747 O O . ALA A 1 103 ? 13.267 -4.642 -8.771 1.00 98.06 103 ALA A O 1
ATOM 748 N N . TRP A 1 104 ? 12.693 -6.552 -7.736 1.00 98.25 104 TRP A N 1
ATOM 749 C CA . TRP A 1 104 ? 13.766 -7.359 -8.324 1.00 98.25 104 TRP A CA 1
ATOM 750 C C . TRP A 1 104 ? 13.736 -7.354 -9.861 1.00 98.25 104 TRP A C 1
ATOM 752 O O . TRP A 1 104 ? 14.759 -7.139 -10.511 1.00 98.25 104 TRP A O 1
ATOM 762 N N . LYS A 1 105 ? 12.553 -7.546 -10.458 1.00 98.12 105 LYS A N 1
ATOM 763 C CA . LYS A 1 105 ? 12.368 -7.489 -11.916 1.00 98.12 105 LYS A CA 1
ATOM 764 C C . LYS A 1 105 ? 12.653 -6.099 -12.486 1.00 98.12 105 LYS A C 1
ATOM 766 O O . LYS A 1 105 ? 13.322 -5.995 -13.512 1.00 98.12 105 LYS A O 1
ATOM 771 N N . ALA A 1 106 ? 12.159 -5.048 -11.835 1.00 97.50 106 ALA A N 1
ATOM 772 C CA . ALA A 1 106 ? 12.327 -3.682 -12.313 1.00 97.50 106 ALA A CA 1
ATOM 773 C C . ALA A 1 106 ? 13.788 -3.213 -12.213 1.00 97.50 106 ALA A C 1
ATOM 775 O O . ALA A 1 106 ? 14.279 -2.570 -13.139 1.00 97.50 106 ALA A O 1
ATOM 776 N N . GLU A 1 107 ? 14.523 -3.590 -11.160 1.00 96.81 107 GLU A N 1
ATOM 777 C CA . GLU A 1 107 ? 15.971 -3.339 -11.063 1.00 96.81 107 GLU A CA 1
ATOM 778 C C . GLU A 1 107 ? 16.749 -4.016 -12.198 1.00 96.81 107 GLU A C 1
ATOM 780 O O . GLU A 1 107 ? 17.650 -3.414 -12.777 1.00 96.81 107 GLU A O 1
ATOM 785 N N . ALA A 1 108 ? 16.351 -5.230 -12.584 1.00 96.81 108 ALA A N 1
ATOM 786 C CA . ALA A 1 108 ? 16.912 -5.933 -13.738 1.00 96.81 108 ALA A CA 1
ATOM 787 C C . ALA A 1 108 ? 16.427 -5.388 -15.098 1.00 96.81 108 ALA A C 1
ATOM 789 O O . ALA A 1 108 ? 16.770 -5.953 -16.137 1.00 96.81 108 ALA A O 1
ATOM 790 N N . GLN A 1 109 ? 15.606 -4.329 -15.105 1.00 95.56 109 GLN A N 1
ATOM 791 C CA . GLN A 1 109 ? 14.947 -3.768 -16.291 1.00 95.56 109 GLN A CA 1
ATOM 792 C C . GLN A 1 109 ? 14.147 -4.816 -17.093 1.00 95.56 109 GLN A C 1
ATOM 794 O O . GLN A 1 109 ? 13.971 -4.709 -18.307 1.00 95.56 109 GLN A O 1
ATOM 799 N N . ALA A 1 110 ? 13.648 -5.846 -16.406 1.00 97.25 110 ALA A N 1
ATOM 800 C CA . ALA A 1 110 ? 12.943 -6.977 -16.991 1.00 97.25 110 ALA A CA 1
ATOM 801 C C . ALA A 1 110 ? 11.422 -6.766 -16.927 1.00 97.25 110 ALA A C 1
ATOM 803 O O . ALA A 1 110 ? 10.728 -7.349 -16.092 1.00 97.25 110 ALA A O 1
ATOM 804 N N . PHE A 1 111 ? 10.905 -5.941 -17.837 1.00 9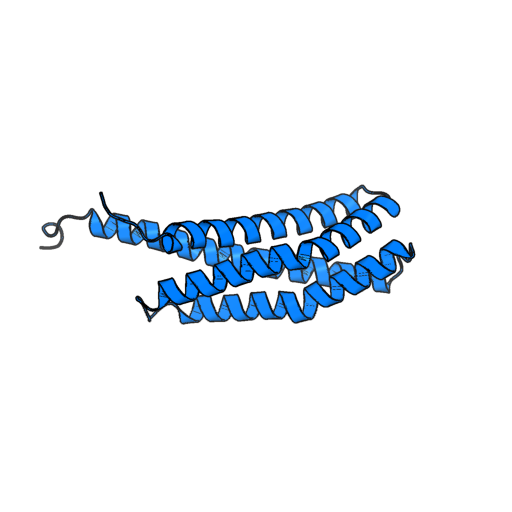6.19 111 PHE A N 1
ATOM 805 C CA . PHE A 1 111 ? 9.475 -5.639 -17.979 1.00 96.19 111 PHE A CA 1
ATOM 806 C C . PHE A 1 111 ? 8.788 -6.636 -18.922 1.00 96.19 111 PHE A C 1
ATOM 808 O O . PHE A 1 111 ? 8.348 -6.299 -20.018 1.00 96.19 111 PHE A O 1
ATOM 815 N N . ASP A 1 112 ? 8.768 -7.905 -18.519 1.00 97.12 112 ASP A N 1
ATOM 816 C CA . ASP A 1 112 ? 8.176 -8.997 -19.292 1.00 97.12 112 ASP A CA 1
ATOM 817 C C . ASP A 1 112 ? 6.731 -9.306 -18.872 1.00 97.12 112 ASP A C 1
ATOM 819 O O . ASP A 1 112 ? 6.157 -8.688 -17.976 1.00 97.12 112 ASP A O 1
ATOM 823 N N . PHE A 1 113 ? 6.116 -10.294 -19.526 1.00 97.88 113 PHE A N 1
ATOM 824 C CA . PHE A 1 113 ? 4.753 -10.726 -19.211 1.00 97.88 113 PHE A CA 1
ATOM 825 C C . PHE A 1 113 ? 4.547 -11.005 -17.712 1.00 97.88 113 PHE A C 1
ATOM 827 O O . PHE A 1 113 ? 3.521 -10.628 -17.149 1.00 97.88 113 PHE A O 1
ATOM 834 N N . TRP A 1 114 ? 5.524 -11.635 -17.050 1.00 98.00 114 TRP A N 1
ATOM 835 C CA . TRP A 1 114 ? 5.421 -11.969 -15.631 1.00 98.00 114 TRP A CA 1
ATOM 836 C C . TRP A 1 114 ? 5.472 -10.735 -14.736 1.00 98.00 114 TRP A C 1
ATOM 838 O O . TRP A 1 114 ? 4.741 -10.694 -13.745 1.00 98.00 114 TRP A O 1
ATOM 848 N N . PHE A 1 115 ? 6.274 -9.726 -15.093 1.00 98.19 115 PHE A N 1
ATOM 849 C CA . PHE A 1 115 ? 6.233 -8.424 -14.428 1.00 98.19 115 PHE A CA 1
ATOM 850 C C . PHE A 1 115 ? 4.816 -7.844 -14.473 1.00 98.19 115 PHE A C 1
ATOM 852 O O . PHE A 1 115 ? 4.223 -7.605 -13.423 1.00 98.19 115 PHE A O 1
ATOM 859 N N . TYR A 1 116 ? 4.226 -7.718 -15.665 1.00 97.94 116 TYR A N 1
ATOM 860 C CA . TYR A 1 116 ? 2.895 -7.122 -15.817 1.00 97.94 116 TYR A CA 1
ATOM 861 C C . TYR A 1 116 ? 1.773 -7.951 -15.176 1.00 97.94 116 TYR A C 1
ATOM 863 O O . TYR A 1 116 ? 0.823 -7.390 -14.627 1.00 97.94 116 TYR A O 1
ATOM 871 N N . ALA A 1 117 ? 1.885 -9.282 -15.183 1.00 98.38 117 ALA A N 1
ATOM 872 C CA . ALA A 1 117 ? 0.927 -10.154 -14.511 1.00 98.38 117 ALA A CA 1
ATOM 873 C C . ALA A 1 117 ? 0.929 -9.931 -12.989 1.00 98.38 117 ALA A C 1
ATOM 875 O O . ALA A 1 117 ? -0.130 -9.728 -12.388 1.00 98.38 117 ALA A O 1
ATOM 876 N N . VAL A 1 118 ? 2.109 -9.913 -12.360 1.00 98.44 118 VAL A N 1
ATOM 877 C CA . VAL A 1 118 ? 2.228 -9.640 -10.918 1.00 98.44 118 VAL A CA 1
ATOM 878 C C . VAL A 1 118 ? 1.867 -8.187 -10.604 1.00 98.44 118 VAL A C 1
ATOM 880 O O . VAL A 1 118 ? 1.230 -7.931 -9.585 1.00 98.44 118 VAL A O 1
ATOM 883 N N . GLN A 1 119 ? 2.179 -7.249 -11.499 1.00 98.25 119 GLN A N 1
ATOM 884 C CA . GLN A 1 119 ? 1.818 -5.836 -11.379 1.00 98.25 119 GLN A CA 1
ATOM 885 C C . GLN A 1 119 ? 0.297 -5.636 -11.334 1.00 98.25 119 GLN A C 1
ATOM 887 O O . GLN A 1 119 ? -0.214 -4.883 -10.503 1.00 98.25 119 GLN A O 1
ATOM 892 N N . ALA A 1 120 ? -0.448 -6.346 -12.184 1.00 98.12 120 ALA A N 1
ATOM 893 C CA . ALA A 1 120 ? -1.907 -6.313 -12.173 1.00 98.12 120 ALA A CA 1
ATOM 894 C C . ALA A 1 120 ? -2.484 -6.879 -10.862 1.00 98.12 120 ALA A C 1
ATOM 896 O O . ALA A 1 120 ? -3.427 -6.313 -10.301 1.00 98.12 120 ALA A O 1
ATOM 897 N N . VAL A 1 121 ? -1.896 -7.964 -10.343 1.00 98.25 121 VAL A N 1
ATOM 898 C CA . VAL A 1 121 ? -2.276 -8.541 -9.043 1.00 98.25 121 VAL A CA 1
ATOM 899 C C . VAL A 1 121 ? -1.978 -7.569 -7.901 1.00 98.25 121 VAL A C 1
ATOM 901 O O . VAL A 1 121 ? -2.829 -7.383 -7.033 1.00 98.25 121 VAL A O 1
ATOM 904 N N . GLU A 1 122 ? -0.812 -6.924 -7.912 1.00 97.88 122 GLU A N 1
ATOM 905 C CA . GLU A 1 122 ? -0.405 -5.932 -6.913 1.00 97.88 122 GLU A CA 1
ATOM 906 C C . GLU A 1 122 ? -1.376 -4.748 -6.873 1.00 97.88 122 GLU A C 1
ATOM 908 O O . GLU A 1 122 ? -1.922 -4.452 -5.809 1.00 97.88 122 GLU A O 1
ATOM 913 N N . LEU A 1 123 ? -1.704 -4.161 -8.027 1.00 97.81 123 LEU A N 1
ATOM 914 C CA . LEU A 1 123 ? -2.683 -3.072 -8.120 1.00 97.81 123 LEU A CA 1
ATOM 915 C C . LEU A 1 123 ? -4.080 -3.495 -7.652 1.00 97.81 123 LEU A C 1
ATOM 917 O O . LEU A 1 123 ? -4.746 -2.749 -6.927 1.00 97.81 123 LEU A O 1
ATOM 921 N N . GLY A 1 124 ? -4.535 -4.687 -8.049 1.00 97.94 124 GLY A N 1
ATOM 922 C CA . GLY A 1 124 ? -5.836 -5.219 -7.643 1.00 97.94 124 GLY A CA 1
ATOM 923 C C . GLY A 1 124 ? -5.916 -5.451 -6.133 1.00 97.94 124 GLY A C 1
ATOM 924 O O . GLY A 1 124 ? -6.845 -4.980 -5.468 1.00 97.94 124 GLY A O 1
ATOM 925 N N . ALA A 1 125 ? -4.912 -6.117 -5.566 1.00 97.25 125 ALA A N 1
ATOM 926 C CA . ALA A 1 125 ? -4.808 -6.346 -4.130 1.00 97.25 125 ALA A CA 1
ATOM 927 C C . ALA A 1 125 ? -4.669 -5.024 -3.352 1.00 97.25 125 ALA A C 1
ATOM 929 O O . ALA A 1 125 ? -5.291 -4.870 -2.293 1.00 97.25 125 ALA A O 1
ATOM 930 N N . GLY A 1 126 ? -3.922 -4.052 -3.880 1.00 96.50 126 GLY A N 1
ATOM 931 C CA . GLY A 1 126 ? -3.751 -2.721 -3.301 1.00 96.50 126 GLY A CA 1
ATOM 932 C C . GLY A 1 126 ? -5.071 -1.954 -3.248 1.00 96.50 126 GLY A C 1
ATOM 933 O O . GLY A 1 126 ? -5.451 -1.434 -2.193 1.00 96.50 126 GLY A O 1
ATOM 934 N N . ALA A 1 127 ? -5.835 -1.971 -4.343 1.00 96.81 127 ALA A N 1
ATOM 935 C CA . ALA A 1 127 ? -7.166 -1.371 -4.414 1.00 96.81 127 ALA A CA 1
ATOM 936 C C . ALA A 1 127 ? -8.154 -2.017 -3.425 1.00 96.81 127 ALA A C 1
ATOM 938 O O . ALA A 1 127 ? -8.883 -1.307 -2.724 1.00 96.81 127 ALA A O 1
ATOM 939 N N . VAL A 1 128 ? -8.150 -3.349 -3.302 1.00 96.56 128 VAL A N 1
ATOM 940 C CA . VAL A 1 128 ? -8.978 -4.061 -2.312 1.00 96.56 128 VAL A CA 1
ATOM 941 C C . VAL A 1 128 ? -8.620 -3.629 -0.886 1.00 96.56 128 VAL A C 1
ATOM 943 O O . VAL A 1 128 ? -9.518 -3.280 -0.112 1.00 96.56 128 VAL A O 1
ATOM 946 N N . ASN A 1 129 ? -7.328 -3.582 -0.539 1.00 95.06 129 ASN A N 1
ATOM 947 C CA . ASN A 1 129 ? -6.880 -3.124 0.780 1.00 95.06 129 ASN A CA 1
ATOM 948 C C . ASN A 1 129 ? -7.306 -1.684 1.065 1.00 95.06 129 ASN A C 1
ATOM 950 O O . ASN A 1 129 ? -7.808 -1.400 2.158 1.00 95.06 129 ASN A O 1
ATOM 954 N N . LEU A 1 130 ? -7.166 -0.799 0.079 1.00 95.25 130 LEU A N 1
ATOM 955 C CA . LEU A 1 130 ? -7.578 0.593 0.185 1.00 95.25 130 LEU A CA 1
ATOM 956 C C . LEU A 1 130 ? -9.078 0.713 0.490 1.00 95.25 130 LEU A C 1
ATOM 958 O O . LEU A 1 130 ? -9.466 1.398 1.439 1.00 95.25 130 LEU A O 1
ATOM 962 N N . VAL A 1 131 ? -9.926 -0.002 -0.255 1.00 95.12 131 VAL A N 1
ATOM 963 C CA . VAL A 1 131 ? -11.384 0.006 -0.049 1.00 95.12 131 VAL A CA 1
ATOM 964 C C . VAL A 1 131 ? -11.756 -0.543 1.330 1.00 95.12 131 VAL A C 1
ATOM 966 O O . VAL A 1 131 ? -12.603 0.037 2.020 1.00 95.12 131 VAL A O 1
ATOM 969 N N . LEU A 1 132 ? -11.136 -1.643 1.764 1.00 92.69 132 LEU A N 1
ATOM 970 C CA . LEU A 1 132 ? -11.408 -2.248 3.070 1.00 92.69 132 LEU A CA 1
ATOM 971 C C . LEU A 1 132 ? -11.007 -1.324 4.228 1.00 92.69 132 LEU A C 1
ATOM 973 O O . LEU A 1 132 ? -11.788 -1.153 5.172 1.00 92.69 132 LEU A O 1
ATOM 977 N N . LEU A 1 133 ? -9.831 -0.697 4.151 1.00 91.69 133 LEU A N 1
ATOM 978 C CA . LEU A 1 133 ? -9.356 0.262 5.152 1.00 91.69 133 LEU A CA 1
ATOM 979 C C . LEU A 1 133 ? -10.209 1.534 5.174 1.00 91.69 133 LEU A C 1
ATOM 981 O O . LEU A 1 133 ? -10.612 1.972 6.254 1.00 91.69 133 LEU A O 1
ATOM 985 N N . ALA A 1 134 ? -10.571 2.076 4.009 1.00 91.56 134 ALA A N 1
ATOM 986 C CA . ALA A 1 134 ? -11.442 3.244 3.908 1.00 91.56 134 ALA A CA 1
ATOM 987 C C . ALA A 1 134 ? -12.830 2.975 4.514 1.00 91.56 134 ALA A C 1
ATOM 989 O O . ALA A 1 134 ? -13.329 3.779 5.305 1.00 91.56 134 ALA A O 1
ATOM 990 N N . ARG A 1 135 ? -13.433 1.811 4.223 1.00 89.88 135 ARG A N 1
ATOM 991 C CA . ARG A 1 135 ? -14.699 1.385 4.848 1.00 89.88 135 ARG A CA 1
ATOM 992 C C . ARG A 1 135 ? -14.551 1.230 6.363 1.00 89.88 135 ARG A C 1
ATOM 994 O O . ARG A 1 135 ? -15.388 1.737 7.104 1.00 89.88 135 ARG A O 1
ATOM 1001 N N . ASN A 1 136 ? -13.472 0.600 6.833 1.00 87.00 136 ASN A N 1
ATOM 1002 C CA . ASN A 1 136 ? -13.184 0.466 8.266 1.00 87.00 136 ASN A CA 1
ATOM 1003 C C . ASN A 1 136 ? -13.064 1.821 8.978 1.00 87.00 136 ASN A C 1
ATOM 1005 O O . ASN A 1 136 ? -13.537 1.963 10.109 1.00 87.00 136 ASN A O 1
ATOM 1009 N N . MET A 1 137 ? -12.439 2.805 8.332 1.00 85.31 137 MET A N 1
ATOM 1010 C CA . MET A 1 137 ? -12.297 4.152 8.872 1.00 85.31 137 MET A CA 1
ATOM 1011 C C . MET A 1 137 ? -13.642 4.889 8.875 1.00 85.31 137 MET A C 1
ATOM 1013 O O . MET A 1 137 ? -14.051 5.392 9.922 1.00 85.31 137 MET A O 1
ATOM 1017 N N . ARG A 1 138 ? -14.380 4.875 7.756 1.00 86.94 138 ARG A N 1
ATOM 1018 C CA . ARG A 1 138 ? -15.711 5.498 7.631 1.00 86.94 138 ARG A CA 1
ATOM 1019 C C . ARG A 1 138 ? -16.685 4.993 8.692 1.00 86.94 138 ARG A C 1
ATOM 1021 O O . ARG A 1 138 ? -17.341 5.795 9.356 1.00 86.94 138 ARG A O 1
ATOM 1028 N N . ASP A 1 139 ? -16.737 3.677 8.885 1.00 83.06 139 ASP A N 1
ATOM 1029 C CA . ASP A 1 139 ? -17.600 3.047 9.887 1.00 83.06 139 ASP A CA 1
ATOM 1030 C C . ASP A 1 139 ? -17.192 3.458 11.317 1.00 83.06 139 ASP A C 1
ATOM 1032 O O . ASP A 1 139 ? -18.042 3.577 12.202 1.00 83.06 139 ASP A O 1
ATOM 1036 N N . GLY A 1 140 ? -15.902 3.728 11.549 1.00 79.44 140 GLY A N 1
ATOM 1037 C CA . GLY A 1 140 ? -15.394 4.291 12.801 1.00 79.44 140 GLY A CA 1
ATOM 1038 C C . GLY A 1 140 ? -15.861 5.729 13.046 1.00 79.44 140 GLY A C 1
ATOM 1039 O O . GLY A 1 140 ? -16.378 6.023 14.125 1.00 79.44 140 GLY A O 1
ATOM 1040 N N . LEU A 1 141 ? -15.732 6.612 12.050 1.00 81.88 141 LEU A N 1
ATOM 1041 C CA . LEU A 1 141 ? -16.143 8.019 12.163 1.00 81.88 141 LEU A CA 1
ATOM 1042 C C . LEU A 1 141 ? -17.658 8.160 12.353 1.00 81.88 141 LEU A C 1
ATOM 1044 O O . LEU A 1 141 ? -18.100 8.922 13.216 1.00 81.88 141 LEU A O 1
ATOM 1048 N N . ALA A 1 142 ? -18.454 7.396 11.599 1.00 81.44 142 ALA A N 1
ATOM 1049 C CA . ALA A 1 142 ? -19.913 7.436 11.689 1.00 81.44 142 ALA A CA 1
ATOM 1050 C C . ALA A 1 142 ? -20.421 7.132 13.113 1.00 81.44 142 ALA A C 1
ATOM 1052 O O . ALA A 1 142 ? -21.391 7.735 13.572 1.00 81.44 142 ALA A O 1
ATOM 1053 N N . ARG A 1 143 ? -19.746 6.236 13.845 1.00 73.44 143 ARG A N 1
ATOM 1054 C CA . ARG A 1 143 ? -20.101 5.892 15.233 1.00 73.44 143 ARG A CA 1
ATOM 1055 C C . ARG A 1 143 ? -19.728 6.979 16.228 1.00 73.44 143 ARG A C 1
ATOM 1057 O O . ARG A 1 143 ? -20.524 7.268 17.117 1.00 73.44 143 ARG A O 1
ATOM 1064 N N . THR A 1 144 ? -18.555 7.592 16.080 1.00 73.50 144 THR A N 1
ATOM 1065 C CA . THR A 1 144 ? -18.174 8.742 16.912 1.00 73.50 144 THR A CA 1
ATOM 1066 C C . THR A 1 144 ? -19.191 9.872 16.757 1.00 73.50 144 THR A C 1
ATOM 1068 O O . THR A 1 144 ? -19.616 10.442 17.758 1.00 73.50 144 THR A O 1
ATOM 1071 N N . GLY A 1 145 ? -19.659 10.124 15.528 1.00 72.62 145 GLY A N 1
ATOM 1072 C CA . GLY A 1 145 ? -20.707 11.110 15.258 1.00 72.62 145 GLY A CA 1
ATOM 1073 C C . GLY A 1 145 ? -22.066 10.761 15.881 1.00 72.62 145 GLY A C 1
ATOM 1074 O O . GLY A 1 145 ? -22.716 11.640 16.438 1.00 72.62 145 GLY A O 1
ATOM 1075 N N . ARG A 1 146 ? -22.492 9.487 15.845 1.00 72.25 146 ARG A N 1
ATOM 1076 C CA . ARG A 1 146 ? -23.750 9.046 16.487 1.00 72.25 146 ARG A CA 1
ATOM 1077 C C . ARG A 1 146 ? -23.714 9.188 18.010 1.00 72.25 146 ARG A C 1
ATOM 1079 O O . ARG A 1 146 ? -24.619 9.795 18.566 1.00 72.25 146 ARG A O 1
ATOM 1086 N N . ARG A 1 147 ? -22.637 8.742 18.665 1.00 69.62 147 ARG A N 1
ATOM 1087 C CA . ARG A 1 147 ? -22.481 8.865 20.129 1.00 69.62 147 ARG A CA 1
ATOM 1088 C C . ARG A 1 147 ? -22.498 10.315 20.609 1.00 69.62 147 ARG A C 1
ATOM 1090 O O . ARG A 1 147 ? -23.043 10.601 21.665 1.00 69.62 147 ARG A O 1
ATOM 1097 N N . GLN A 1 148 ? -21.902 11.229 19.841 1.00 71.31 148 GLN A N 1
ATOM 1098 C CA . GLN A 1 148 ? -21.946 12.660 20.154 1.00 71.31 148 GLN A CA 1
ATOM 1099 C C . GLN A 1 148 ? -23.363 13.231 20.057 1.00 71.31 148 GLN A C 1
ATOM 1101 O O . GLN A 1 148 ? -23.721 14.077 20.866 1.00 71.31 148 GLN A O 1
ATOM 1106 N N . ARG A 1 149 ? -24.166 12.763 19.093 1.00 72.81 149 ARG A N 1
ATOM 1107 C CA . ARG A 1 149 ? -25.569 13.175 18.952 1.00 72.81 149 ARG A CA 1
ATOM 1108 C C . ARG A 1 149 ? -26.433 12.628 20.082 1.00 72.81 149 ARG A C 1
ATOM 1110 O O . ARG A 1 149 ? -27.137 13.410 20.699 1.00 72.81 149 ARG A O 1
ATOM 1117 N N . GLU A 1 150 ? -26.314 11.337 20.394 1.00 73.62 150 GLU A N 1
ATOM 1118 C CA . GLU A 1 150 ? -27.039 10.695 21.503 1.00 73.62 150 GLU A CA 1
ATOM 1119 C C . GLU A 1 150 ? -26.734 11.375 22.845 1.00 73.62 150 GLU A C 1
ATOM 1121 O O . GLU A 1 150 ? -27.656 11.678 23.595 1.00 73.62 150 GLU A O 1
ATOM 1126 N N . ALA A 1 151 ? -25.464 11.7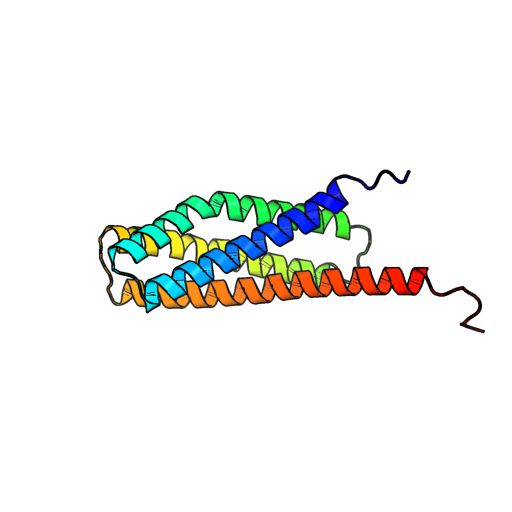12 23.104 1.00 71.25 151 ALA A N 1
ATOM 1127 C CA . ALA A 1 151 ? -25.049 12.437 24.307 1.00 71.25 151 ALA A CA 1
ATOM 1128 C C . ALA A 1 151 ? -25.551 13.895 24.376 1.00 71.25 151 ALA A C 1
ATOM 1130 O O . ALA A 1 151 ? -25.491 14.498 25.444 1.00 71.25 151 ALA A O 1
ATOM 1131 N N . MET A 1 152 ? -26.000 14.473 23.255 1.00 73.00 152 MET A N 1
ATOM 1132 C CA . MET A 1 152 ? -26.486 15.856 23.171 1.00 73.00 152 MET A CA 1
ATOM 1133 C C . MET A 1 152 ? -28.021 15.953 23.132 1.00 73.00 152 MET A C 1
ATOM 1135 O O . MET A 1 152 ? -28.555 17.058 23.183 1.00 73.00 152 MET A O 1
ATOM 1139 N N . THR A 1 153 ? -28.734 14.823 23.073 1.00 69.62 153 THR A N 1
ATOM 1140 C CA . THR A 1 153 ? -30.200 14.750 23.219 1.00 69.62 153 THR A CA 1
ATOM 1141 C C . THR A 1 153 ? -30.582 14.733 24.708 1.00 69.62 153 THR A C 1
ATOM 1143 O O . THR A 1 153 ? -30.188 13.796 25.404 1.00 69.62 153 THR A O 1
ATOM 1146 N N . PRO A 1 154 ? -31.332 15.729 25.226 1.00 63.34 154 PRO A N 1
ATOM 1147 C CA . PRO A 1 154 ? -31.799 15.732 26.613 1.00 63.34 154 PRO A CA 1
ATOM 1148 C C . PRO A 1 154 ? -32.782 14.577 26.893 1.00 63.34 154 PRO A C 1
ATOM 1150 O O . PRO A 1 154 ? -33.557 14.228 26.000 1.00 63.34 154 PRO A O 1
ATOM 1153 N N . PRO A 1 155 ? -32.819 14.018 28.121 1.00 62.41 155 PRO A N 1
ATOM 1154 C CA . PRO A 1 155 ? -33.681 12.881 28.475 1.00 62.41 155 PRO A CA 1
ATOM 1155 C C . PRO A 1 155 ? -35.195 13.114 28.312 1.00 62.41 155 PRO A C 1
ATOM 1157 O O . PRO A 1 155 ? -35.948 12.150 28.258 1.00 62.41 155 PRO A O 1
ATOM 1160 N N . GLU A 1 156 ? -35.651 14.366 28.225 1.00 62.28 156 GLU A N 1
ATOM 1161 C CA . GLU A 1 156 ? -37.079 14.726 28.181 1.00 62.28 156 GLU A CA 1
ATOM 1162 C C . GLU A 1 156 ? -37.750 14.531 26.808 1.00 62.28 156 GLU A C 1
ATOM 1164 O O . GLU A 1 156 ? -38.964 14.633 26.706 1.00 62.28 156 GLU A O 1
ATOM 1169 N N . ALA A 1 157 ? -37.006 14.222 25.740 1.00 57.28 157 ALA A N 1
ATOM 1170 C CA . ALA A 1 157 ? -37.567 14.118 24.384 1.00 57.28 157 ALA A CA 1
ATOM 1171 C C . ALA A 1 157 ? -38.163 12.732 24.030 1.00 57.28 157 ALA A C 1
ATOM 1173 O O . ALA A 1 157 ? -38.445 12.477 22.859 1.00 57.28 157 ALA A O 1
ATOM 1174 N N . LEU A 1 158 ? -38.308 11.823 25.006 1.00 56.78 158 LEU A N 1
ATOM 1175 C CA . LEU A 1 158 ? -38.788 10.441 24.811 1.00 56.78 158 LEU A CA 1
ATOM 1176 C C . LEU A 1 158 ? -40.041 10.068 25.637 1.00 56.78 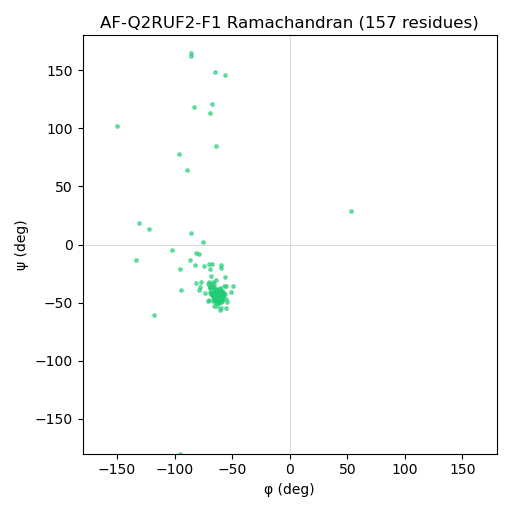158 LEU A C 1
ATOM 1178 O O . LEU A 1 158 ? -40.368 8.883 25.717 1.00 56.78 158 LEU A O 1
ATOM 1182 N N . SER A 1 159 ? -40.741 11.041 26.231 1.00 47.25 159 SER A N 1
ATOM 1183 C CA . SER A 1 159 ? -42.087 10.862 26.818 1.00 47.25 159 SER A CA 1
ATOM 1184 C C . SER A 1 159 ? -43.174 11.305 25.849 1.00 47.25 159 SER A C 1
ATOM 1186 O O . SER A 1 159 ? -44.184 10.583 25.730 1.00 47.25 159 SER A O 1
#